Protein AF-A0A161YFN1-F1 (afdb_monomer_lite)

Structure (mmCIF, N/CA/C/O backbone):
data_AF-A0A161YFN1-F1
#
_entry.id   AF-A0A161YFN1-F1
#
loop_
_atom_site.group_PDB
_atom_site.id
_atom_site.type_symbol
_atom_site.label_atom_id
_atom_site.label_alt_id
_atom_site.label_comp_id
_atom_site.label_asym_id
_atom_site.label_entity_id
_atom_site.label_seq_id
_atom_site.pdbx_PDB_ins_code
_atom_site.Cartn_x
_atom_site.Cartn_y
_atom_site.Cartn_z
_atom_site.occupancy
_atom_site.B_iso_or_equiv
_atom_site.auth_seq_id
_atom_site.auth_comp_id
_atom_site.auth_asym_id
_atom_site.auth_atom_id
_atom_site.pdbx_PDB_model_num
ATOM 1 N N . MET A 1 1 ? 13.280 18.281 -18.233 1.00 40.88 1 MET A N 1
ATOM 2 C CA . MET A 1 1 ? 12.438 17.085 -18.456 1.00 40.88 1 MET A CA 1
ATOM 3 C C . MET A 1 1 ? 12.800 16.012 -17.436 1.00 40.88 1 MET A C 1
ATOM 5 O O . MET A 1 1 ? 13.540 15.095 -17.745 1.00 40.88 1 MET A O 1
ATOM 9 N N . ILE A 1 2 ? 12.329 16.161 -16.201 1.00 45.91 2 ILE A N 1
ATOM 10 C CA . ILE A 1 2 ? 12.417 15.144 -15.144 1.00 45.91 2 ILE A CA 1
ATOM 11 C C . ILE A 1 2 ? 10.972 15.039 -14.659 1.00 45.91 2 ILE A C 1
ATOM 13 O O . ILE A 1 2 ? 10.566 15.957 -13.962 1.00 45.91 2 ILE A O 1
ATOM 17 N N . ASN A 1 3 ? 10.163 14.099 -15.170 1.00 55.19 3 ASN A N 1
ATOM 18 C CA . ASN A 1 3 ? 8.810 13.797 -14.640 1.00 55.19 3 ASN A CA 1
ATOM 19 C C . ASN A 1 3 ? 8.044 12.668 -15.362 1.00 55.19 3 ASN A C 1
ATOM 21 O O . ASN A 1 3 ? 6.962 12.307 -14.909 1.00 55.19 3 ASN A O 1
ATOM 25 N N . ASP A 1 4 ? 8.553 12.097 -16.458 1.00 74.19 4 ASP A N 1
ATOM 26 C CA . ASP A 1 4 ? 7.754 11.154 -17.254 1.00 74.19 4 ASP A CA 1
ATOM 27 C C . ASP A 1 4 ? 7.605 9.777 -16.580 1.00 74.19 4 ASP A C 1
ATOM 29 O O . ASP A 1 4 ? 6.487 9.313 -16.371 1.00 74.19 4 ASP A O 1
ATOM 33 N N . LEU A 1 5 ? 8.706 9.153 -16.137 1.00 80.06 5 LEU A N 1
ATOM 34 C CA . LEU A 1 5 ? 8.643 7.844 -15.472 1.00 80.06 5 LEU A CA 1
ATOM 35 C C . LEU A 1 5 ? 7.830 7.894 -14.169 1.00 80.06 5 LEU A C 1
ATOM 37 O O . LEU A 1 5 ? 6.988 7.035 -13.931 1.00 80.06 5 LEU A O 1
ATOM 41 N N . TYR A 1 6 ? 8.033 8.936 -13.367 1.00 79.00 6 TYR A N 1
ATOM 42 C CA . TYR A 1 6 ? 7.324 9.135 -12.104 1.00 79.00 6 TYR A CA 1
ATOM 43 C C . TYR A 1 6 ? 5.797 9.205 -12.293 1.00 79.00 6 TYR A C 1
ATOM 45 O O . TYR A 1 6 ? 5.045 8.490 -11.630 1.00 79.00 6 TYR A O 1
ATOM 53 N N . SER A 1 7 ? 5.316 10.017 -13.242 1.00 83.50 7 SER A N 1
ATOM 54 C CA . SER A 1 7 ? 3.873 10.129 -13.508 1.00 83.50 7 SER A CA 1
ATOM 55 C C . SER A 1 7 ? 3.295 8.849 -14.131 1.00 83.50 7 SER A C 1
ATOM 57 O O . SER A 1 7 ? 2.164 8.448 -13.830 1.00 83.50 7 SER A O 1
ATOM 59 N N . LYS A 1 8 ? 4.094 8.142 -14.941 1.00 88.94 8 LYS A N 1
ATOM 60 C CA . LYS A 1 8 ? 3.736 6.827 -15.491 1.00 88.94 8 LYS A CA 1
ATOM 61 C C . LYS A 1 8 ? 3.576 5.769 -14.398 1.00 88.94 8 LYS A C 1
ATOM 63 O O . LYS A 1 8 ? 2.571 5.060 -14.407 1.00 88.94 8 LYS A O 1
ATOM 68 N N . ILE A 1 9 ? 4.494 5.701 -13.430 1.00 89.50 9 ILE A N 1
ATOM 69 C CA . ILE A 1 9 ? 4.379 4.798 -12.273 1.00 89.50 9 ILE A CA 1
ATOM 70 C C . ILE A 1 9 ? 3.119 5.132 -11.469 1.00 89.50 9 ILE A C 1
ATOM 72 O O . ILE A 1 9 ? 2.305 4.244 -11.219 1.00 89.50 9 ILE A O 1
ATOM 76 N N . GLY A 1 10 ? 2.883 6.408 -11.148 1.00 89.00 10 GLY A N 1
ATOM 77 C CA . GLY A 1 10 ? 1.659 6.818 -10.451 1.00 89.00 10 GLY A CA 1
ATOM 78 C C . GLY A 1 10 ? 0.375 6.420 -11.191 1.00 89.00 10 GLY A C 1
ATOM 79 O O . GLY A 1 10 ? -0.604 6.000 -10.570 1.00 89.00 10 GLY A O 1
ATOM 80 N N . SER A 1 11 ? 0.383 6.479 -12.525 1.00 90.94 11 SER A N 1
ATOM 81 C CA . SER A 1 11 ? -0.738 6.029 -13.358 1.00 90.94 11 SER A CA 1
ATOM 82 C C . SER A 1 11 ? -0.949 4.512 -13.292 1.00 90.94 11 SER A C 1
ATOM 84 O O . SER A 1 11 ? -2.088 4.079 -13.106 1.00 90.94 11 SER A O 1
ATOM 86 N N . ILE A 1 12 ? 0.128 3.718 -13.365 1.00 93.44 12 ILE A N 1
ATOM 87 C CA . ILE A 1 12 ? 0.090 2.251 -13.206 1.00 93.44 12 ILE A CA 1
ATOM 88 C C . ILE A 1 12 ? -0.530 1.875 -11.857 1.00 93.44 12 ILE A C 1
ATOM 90 O O . ILE A 1 12 ? -1.440 1.051 -11.793 1.00 93.44 12 ILE A O 1
ATOM 94 N N . LEU A 1 13 ? -0.083 2.520 -10.781 1.00 93.31 13 LEU A N 1
ATOM 95 C CA . LEU A 1 13 ? -0.556 2.241 -9.428 1.00 93.31 13 LEU A CA 1
ATOM 96 C C . LEU A 1 13 ? -2.047 2.582 -9.247 1.00 93.31 13 LEU A C 1
ATOM 98 O O . LEU A 1 13 ? -2.802 1.800 -8.668 1.00 93.31 13 LEU A O 1
ATOM 102 N N . LYS A 1 14 ? -2.509 3.714 -9.800 1.00 92.19 14 LYS A N 1
ATOM 103 C CA . LYS A 1 14 ? -3.939 4.078 -9.800 1.00 92.19 14 LYS A CA 1
ATOM 104 C C . LYS A 1 14 ? -4.776 3.083 -10.597 1.00 92.19 14 LYS A C 1
ATOM 106 O O . LYS A 1 14 ? -5.890 2.760 -10.189 1.00 92.19 14 LYS A O 1
ATOM 111 N N . GLU A 1 15 ? -4.273 2.634 -11.746 1.00 93.44 15 GLU A N 1
ATOM 112 C CA . GLU A 1 15 ? -4.934 1.626 -12.579 1.00 93.44 15 GLU A CA 1
ATOM 113 C C . GLU A 1 15 ? -5.062 0.296 -11.827 1.00 93.44 15 GLU A C 1
ATOM 115 O O . GLU A 1 15 ? -6.148 -0.286 -11.805 1.00 93.44 15 GLU A O 1
ATOM 120 N N . TRP A 1 16 ? -3.998 -0.142 -11.147 1.00 94.94 16 TRP A N 1
ATOM 121 C CA . TRP A 1 16 ? -4.016 -1.343 -10.314 1.00 94.94 16 TRP A CA 1
ATOM 122 C C . TRP A 1 16 ? -5.083 -1.252 -9.214 1.00 94.94 16 TRP A C 1
ATOM 124 O O . TRP A 1 16 ? -5.948 -2.127 -9.140 1.00 94.94 16 TRP A O 1
ATOM 134 N N . CYS A 1 17 ? -5.120 -0.156 -8.441 1.00 92.88 17 CYS A N 1
ATOM 135 C CA . CYS A 1 17 ? -6.131 0.023 -7.393 1.00 92.88 17 CYS A CA 1
ATOM 136 C C . CYS A 1 17 ? -7.565 0.040 -7.948 1.00 92.88 17 CYS A C 1
ATOM 138 O O . CYS A 1 17 ? -8.455 -0.601 -7.389 1.00 92.88 17 CYS A O 1
ATOM 140 N N . LYS A 1 18 ? -7.804 0.736 -9.071 1.00 92.88 18 LYS A N 1
ATOM 141 C CA . LYS A 1 18 ? -9.121 0.744 -9.734 1.00 92.88 18 LYS A CA 1
ATOM 142 C C . LYS A 1 18 ? -9.542 -0.655 -10.168 1.00 92.88 18 LYS A C 1
ATOM 144 O O . LYS A 1 18 ? -10.702 -1.023 -9.987 1.00 92.88 18 LYS A O 1
ATOM 149 N N . ASN A 1 19 ? -8.619 -1.423 -10.746 1.00 94.06 19 ASN A N 1
ATOM 150 C CA . ASN A 1 19 ? -8.892 -2.781 -11.197 1.00 94.06 19 ASN A CA 1
ATOM 151 C C . ASN A 1 19 ? -9.227 -3.703 -10.020 1.00 94.06 19 ASN A C 1
ATOM 153 O O . ASN A 1 19 ? -10.254 -4.371 -10.083 1.00 94.06 19 ASN A O 1
ATOM 157 N N . ARG A 1 20 ? -8.434 -3.696 -8.939 1.00 92.88 20 ARG A N 1
ATOM 158 C CA . ARG A 1 20 ? -8.720 -4.517 -7.748 1.00 92.88 20 ARG A CA 1
ATOM 159 C C . ARG A 1 20 ? -10.071 -4.161 -7.127 1.00 92.88 20 ARG A C 1
ATOM 161 O O . ARG A 1 20 ? -10.910 -5.040 -6.961 1.00 92.88 20 ARG A O 1
ATOM 168 N N . ALA A 1 21 ? -10.347 -2.873 -6.923 1.00 90.19 21 ALA A N 1
ATOM 169 C CA . ALA A 1 21 ? -11.613 -2.435 -6.336 1.00 90.19 21 ALA A CA 1
ATOM 170 C C . ALA A 1 21 ? -12.844 -2.772 -7.196 1.00 90.19 21 ALA A C 1
ATOM 172 O O . ALA A 1 21 ? -13.868 -3.185 -6.666 1.00 90.19 21 ALA A O 1
ATOM 173 N N . SER A 1 22 ? -12.764 -2.601 -8.522 1.00 89.50 22 SER A N 1
ATOM 174 C CA . SER A 1 22 ? -13.925 -2.799 -9.408 1.00 89.50 22 SER A CA 1
ATOM 175 C C . SER A 1 22 ? -14.134 -4.239 -9.875 1.00 89.50 22 SER A C 1
ATOM 177 O O . SER A 1 22 ? -15.275 -4.624 -10.118 1.00 89.50 22 SER A O 1
ATOM 179 N N . LYS A 1 23 ? -13.062 -5.025 -10.038 1.00 87.25 23 LYS A N 1
ATOM 180 C CA . LYS A 1 23 ? -13.136 -6.388 -10.590 1.00 87.25 23 LYS A CA 1
ATOM 181 C C . LYS A 1 23 ? -13.088 -7.466 -9.517 1.00 87.25 23 LYS A C 1
ATOM 183 O O . LYS A 1 23 ? -13.811 -8.448 -9.630 1.00 87.25 23 LYS A O 1
ATOM 188 N N . ASN A 1 24 ? -12.237 -7.292 -8.508 1.00 84.56 24 ASN A N 1
ATOM 189 C CA . ASN A 1 24 ? -12.017 -8.297 -7.470 1.00 84.56 24 ASN A CA 1
ATOM 190 C C . ASN A 1 24 ? -12.837 -7.990 -6.212 1.00 84.56 24 ASN A C 1
ATOM 192 O O . ASN A 1 24 ? -13.289 -8.912 -5.542 1.00 84.56 24 ASN A O 1
ATOM 196 N N . GLY A 1 25 ? -13.041 -6.703 -5.907 1.00 82.50 25 GLY A N 1
ATOM 197 C CA . GLY A 1 25 ? -13.795 -6.254 -4.733 1.00 82.50 25 GLY A CA 1
ATOM 198 C C . GLY A 1 25 ? -13.096 -6.547 -3.401 1.00 82.50 25 GLY A C 1
ATOM 199 O O . GLY A 1 25 ? -13.747 -6.584 -2.362 1.00 82.50 25 GLY A O 1
ATOM 200 N N . ASP A 1 26 ? -11.785 -6.787 -3.428 1.00 86.25 26 ASP A N 1
ATOM 201 C CA . ASP A 1 26 ? -10.964 -7.135 -2.261 1.00 86.25 26 ASP A CA 1
ATOM 202 C C . ASP A 1 26 ? -10.321 -5.924 -1.575 1.00 86.25 26 ASP A C 1
ATOM 204 O O . ASP A 1 26 ? -9.888 -6.017 -0.425 1.00 86.25 26 ASP A O 1
ATOM 208 N N . ILE A 1 27 ? -10.302 -4.779 -2.257 1.00 89.50 27 ILE A N 1
ATOM 209 C CA . ILE A 1 27 ? -9.910 -3.493 -1.691 1.00 89.50 27 ILE A CA 1
ATOM 210 C C . ILE A 1 27 ? -10.996 -2.449 -1.922 1.00 89.50 27 ILE A C 1
ATOM 212 O O . ILE A 1 27 ? -11.681 -2.438 -2.947 1.00 89.50 27 ILE A O 1
ATOM 216 N N . ASN A 1 28 ? -11.064 -1.493 -1.008 1.00 87.06 28 ASN A N 1
ATOM 217 C CA . ASN A 1 28 ? -11.865 -0.292 -1.136 1.00 87.06 28 ASN A CA 1
ATOM 218 C C . ASN A 1 28 ? -10.955 0.859 -1.570 1.00 87.06 28 ASN A C 1
ATOM 220 O O . ASN A 1 28 ? -10.050 1.289 -0.853 1.00 87.06 28 ASN A O 1
ATOM 224 N N . TYR A 1 29 ? -11.179 1.354 -2.786 1.00 86.38 29 TYR A N 1
ATOM 225 C CA . TYR A 1 29 ? -10.380 2.423 -3.376 1.00 86.38 29 TYR A CA 1
ATOM 226 C C . TYR A 1 29 ? -11.256 3.600 -3.792 1.00 86.38 29 TYR A C 1
ATOM 228 O O . TYR A 1 29 ? -12.231 3.443 -4.526 1.00 86.38 29 TYR A O 1
ATOM 236 N N . SER A 1 30 ? -10.851 4.807 -3.392 1.00 78.94 30 SER A N 1
ATOM 237 C CA . SER A 1 30 ? -11.402 6.052 -3.920 1.00 78.94 30 SER A CA 1
ATOM 238 C C . SER A 1 30 ? -10.261 6.955 -4.405 1.00 78.94 30 SER A C 1
ATOM 240 O O . SER A 1 30 ? -9.285 7.156 -3.680 1.00 78.94 30 SER A O 1
ATOM 242 N N . PRO A 1 31 ? -10.375 7.580 -5.592 1.00 76.56 31 PRO A N 1
ATOM 243 C CA . PRO A 1 31 ? -9.375 8.532 -6.077 1.00 76.56 31 PRO A CA 1
ATOM 244 C C . PRO A 1 31 ? -9.135 9.717 -5.131 1.00 76.56 31 PRO A C 1
ATOM 246 O O . PRO A 1 31 ? -8.062 10.314 -5.162 1.00 76.56 31 PRO A O 1
ATOM 249 N N . ASN A 1 32 ? -10.104 10.053 -4.269 1.00 71.88 32 ASN A N 1
ATOM 250 C CA . ASN A 1 32 ? -9.941 11.111 -3.266 1.00 71.88 32 ASN A CA 1
ATOM 251 C C . ASN A 1 32 ? -8.950 10.734 -2.153 1.00 71.88 32 ASN A C 1
ATOM 253 O O . ASN A 1 32 ? -8.535 11.617 -1.409 1.00 71.88 32 ASN A O 1
ATOM 257 N N . ASN A 1 33 ? -8.592 9.451 -2.050 1.00 67.19 33 ASN A N 1
ATOM 258 C CA . ASN A 1 33 ? -7.653 8.894 -1.074 1.00 67.19 33 ASN A CA 1
ATOM 259 C C . ASN A 1 33 ? -6.212 8.962 -1.595 1.00 67.19 33 ASN A C 1
ATOM 261 O O . ASN A 1 33 ? -5.291 8.463 -0.956 1.00 67.19 33 ASN A O 1
ATOM 265 N N . SER A 1 34 ? -6.020 9.512 -2.797 1.00 72.56 34 SER A N 1
ATOM 266 C CA . SER A 1 34 ? -4.718 9.668 -3.430 1.00 72.56 34 SER A CA 1
ATOM 267 C C . SER A 1 34 ? -4.287 11.138 -3.412 1.00 72.56 34 SER A C 1
ATOM 269 O O . SER A 1 34 ? -5.078 12.035 -3.716 1.00 72.56 34 SER A O 1
ATOM 271 N N . GLU A 1 35 ? -3.017 11.395 -3.106 1.00 72.31 35 GLU A N 1
ATOM 272 C CA . GLU A 1 35 ? -2.396 12.716 -3.216 1.00 72.31 35 GLU A CA 1
ATOM 273 C C . GLU A 1 35 ? -1.427 12.726 -4.406 1.00 72.31 35 GLU A C 1
ATOM 275 O O . GLU A 1 35 ? -0.282 12.271 -4.339 1.00 72.31 35 GLU A O 1
ATOM 280 N N . GLY A 1 36 ? -1.923 13.239 -5.536 1.00 73.12 36 GLY A N 1
ATOM 281 C CA . GLY A 1 36 ? -1.168 13.297 -6.787 1.00 73.12 36 GLY A CA 1
ATOM 282 C C . GLY A 1 36 ? -0.852 11.908 -7.344 1.00 73.12 36 GLY A C 1
ATOM 283 O O . GLY A 1 36 ? -1.693 11.012 -7.306 1.00 73.12 36 GLY A O 1
ATOM 284 N N . ASP A 1 37 ? 0.346 11.758 -7.903 1.00 74.06 37 A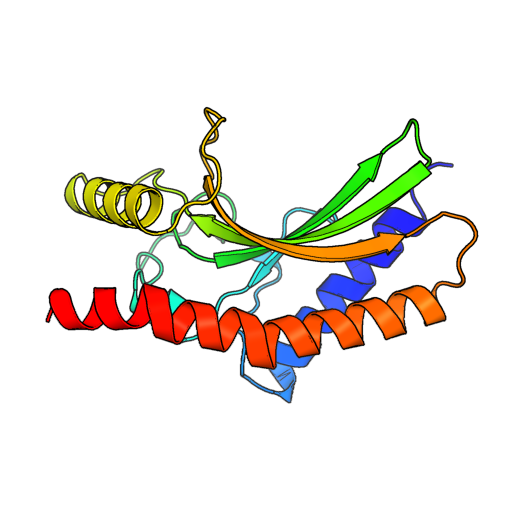SP A N 1
ATOM 285 C CA . ASP A 1 37 ? 0.905 10.487 -8.399 1.00 74.06 37 ASP A CA 1
ATOM 286 C C . ASP A 1 37 ? 1.801 9.797 -7.353 1.00 74.06 37 ASP A C 1
ATOM 288 O O . ASP A 1 37 ? 2.363 8.741 -7.617 1.00 74.06 37 ASP A O 1
ATOM 292 N N . ARG A 1 38 ? 1.934 10.404 -6.164 1.00 71.69 38 ARG A N 1
ATOM 293 C CA . ARG A 1 38 ? 2.907 10.007 -5.140 1.00 71.69 38 ARG A CA 1
ATOM 294 C C . ARG A 1 38 ? 2.364 9.009 -4.137 1.00 71.69 38 ARG A C 1
ATOM 296 O O . ARG A 1 38 ? 3.083 8.117 -3.703 1.00 71.69 38 ARG A O 1
ATOM 303 N N . PHE A 1 39 ? 1.127 9.257 -3.726 1.00 80.50 39 PHE A N 1
ATOM 304 C CA . PHE A 1 39 ? 0.485 8.609 -2.601 1.00 80.50 39 PHE A CA 1
ATOM 305 C C . PHE A 1 39 ? -0.859 8.095 -3.071 1.00 80.50 39 PHE A C 1
ATOM 307 O O . PHE A 1 39 ? -1.720 8.886 -3.460 1.00 80.50 39 PHE A O 1
ATOM 314 N N . ILE A 1 40 ? -1.026 6.779 -3.074 1.00 86.69 40 ILE A N 1
ATOM 315 C CA . ILE A 1 40 ? -2.253 6.132 -3.531 1.00 86.69 40 ILE A CA 1
ATOM 316 C C . ILE A 1 40 ? -2.766 5.278 -2.381 1.00 86.69 40 ILE A C 1
ATOM 318 O O . ILE A 1 40 ? -2.170 4.257 -2.045 1.00 86.69 40 ILE A O 1
ATOM 322 N N . GLY A 1 41 ? -3.833 5.750 -1.738 1.00 86.94 41 GLY A N 1
ATOM 323 C CA . GLY A 1 41 ? -4.435 5.098 -0.582 1.00 86.94 41 GLY A CA 1
ATOM 324 C C . GLY A 1 41 ? -5.596 4.178 -0.952 1.00 86.94 41 GLY A C 1
ATOM 325 O O . GLY A 1 41 ? -6.453 4.550 -1.757 1.00 86.94 41 GLY A O 1
ATOM 326 N N . PHE A 1 42 ? -5.661 3.017 -0.309 1.00 88.31 42 PHE A N 1
ATOM 327 C CA . PHE A 1 42 ? -6.805 2.107 -0.315 1.00 88.31 42 PHE A CA 1
ATOM 328 C C . PHE A 1 42 ? -6.992 1.471 1.072 1.0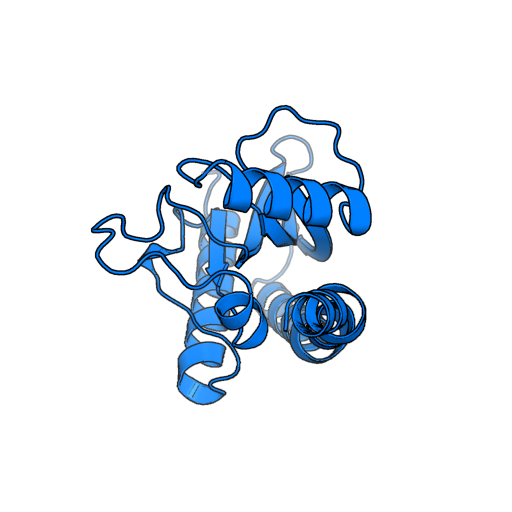0 88.31 42 PHE A C 1
ATOM 330 O O . PHE A 1 42 ? -6.092 1.500 1.912 1.00 88.31 42 PHE A O 1
ATOM 337 N N . SER A 1 43 ? -8.163 0.899 1.318 1.00 86.81 43 SER A N 1
ATOM 338 C CA . SER A 1 43 ? -8.486 0.132 2.526 1.00 86.81 43 SER A CA 1
ATOM 339 C C . SER A 1 43 ? -8.898 -1.296 2.170 1.00 86.81 43 SER A C 1
ATOM 341 O O . SER A 1 43 ? -9.122 -1.633 1.008 1.00 86.81 43 SER A O 1
ATOM 343 N N . THR A 1 44 ? -8.985 -2.143 3.186 1.00 87.69 44 THR A N 1
ATOM 344 C CA . THR A 1 44 ? -9.611 -3.468 3.125 1.00 87.69 44 THR A CA 1
ATOM 345 C C . THR A 1 44 ? -10.802 -3.487 4.080 1.00 87.69 44 THR A C 1
ATOM 347 O O . THR A 1 44 ? -10.942 -2.609 4.939 1.00 87.69 44 THR A O 1
ATOM 350 N N . GLN A 1 45 ? -11.636 -4.522 3.989 1.00 83.38 45 GLN A N 1
ATOM 351 C CA . GLN A 1 45 ? -12.743 -4.713 4.932 1.00 83.38 45 GLN A CA 1
ATOM 352 C C . GLN A 1 45 ? -12.262 -4.837 6.386 1.00 83.38 45 GLN A C 1
ATOM 354 O O . GLN A 1 45 ? -12.917 -4.339 7.299 1.00 83.38 45 GLN A O 1
ATOM 359 N N . VAL A 1 46 ? -11.106 -5.473 6.618 1.00 84.38 46 VAL A N 1
ATOM 360 C CA . VAL A 1 46 ? -10.546 -5.618 7.970 1.00 84.38 46 VAL A CA 1
ATOM 361 C C . VAL A 1 46 ? -10.156 -4.256 8.526 1.00 84.38 46 VAL A C 1
ATOM 363 O O . VAL A 1 46 ? -10.529 -3.926 9.649 1.00 84.38 46 VAL A O 1
ATOM 366 N N . ILE A 1 47 ? -9.463 -3.441 7.736 1.00 82.25 47 ILE A N 1
ATOM 367 C CA . ILE A 1 47 ? -9.076 -2.090 8.139 1.00 82.25 47 ILE A CA 1
ATOM 368 C C . ILE A 1 47 ? -10.295 -1.226 8.483 1.00 82.25 47 ILE A C 1
ATOM 370 O O . ILE A 1 47 ? -10.317 -0.588 9.537 1.00 82.25 47 ILE A O 1
ATOM 374 N N . GLU A 1 48 ? -11.329 -1.254 7.644 1.00 79.44 48 GLU A N 1
ATOM 375 C CA . GLU A 1 48 ? -12.561 -0.492 7.880 1.00 79.44 48 GLU A CA 1
ATOM 376 C C . GLU A 1 48 ? -13.336 -0.966 9.113 1.00 79.44 48 GLU A C 1
ATOM 378 O O . GLU A 1 48 ? -14.006 -0.158 9.750 1.00 79.44 48 GLU A O 1
ATOM 383 N N . SER A 1 49 ? -13.207 -2.241 9.494 1.00 77.25 49 SER A N 1
ATOM 384 C CA . SER A 1 49 ? -13.821 -2.766 10.721 1.00 77.25 49 SER A CA 1
ATOM 385 C C . SER A 1 49 ? -13.129 -2.310 12.014 1.00 77.25 49 SER A C 1
ATOM 387 O O . SER A 1 49 ? -13.758 -2.306 13.066 1.00 77.25 49 SER A O 1
ATOM 389 N N . ILE A 1 50 ? -11.849 -1.919 11.956 1.00 74.38 50 ILE A N 1
ATOM 390 C CA . ILE A 1 50 ? -11.058 -1.527 13.138 1.00 74.38 50 ILE A CA 1
ATOM 391 C C . ILE A 1 50 ? -11.327 -0.084 13.533 1.00 74.38 50 ILE A C 1
ATOM 393 O O . ILE A 1 50 ? -11.519 0.224 14.706 1.00 74.38 50 ILE A O 1
ATOM 397 N N . LEU A 1 51 ? -11.309 0.807 12.548 1.00 67.44 51 LEU A N 1
ATOM 398 C CA . LEU A 1 51 ? -11.609 2.220 12.723 1.00 67.44 51 LEU A CA 1
ATOM 399 C C . LEU A 1 51 ? -12.419 2.659 11.505 1.00 67.44 51 LEU A C 1
ATOM 401 O O . LEU A 1 51 ? -11.822 3.077 10.506 1.00 67.44 51 LEU A O 1
ATOM 405 N N . PRO A 1 52 ? -13.758 2.542 11.553 1.00 58.75 52 PRO A N 1
ATOM 406 C CA . PRO A 1 52 ? -14.586 2.984 10.449 1.00 58.75 52 PRO A CA 1
ATOM 407 C C . PRO A 1 52 ? -14.390 4.491 10.242 1.00 58.75 52 PRO A C 1
ATOM 409 O O . PRO A 1 52 ? -14.193 5.234 11.212 1.00 58.75 52 PRO A O 1
ATOM 412 N N . PRO A 1 53 ? -14.433 4.972 8.990 1.00 53.91 53 PRO A N 1
ATOM 413 C CA . PRO A 1 53 ? -14.369 6.400 8.723 1.00 53.91 53 PRO A CA 1
ATOM 414 C C . PRO A 1 53 ? -15.492 7.115 9.490 1.00 53.91 53 PRO A C 1
ATOM 416 O O . PRO A 1 53 ? -16.639 6.676 9.471 1.00 53.91 53 PRO A O 1
ATOM 419 N N . LEU A 1 54 ? -15.163 8.219 10.172 1.00 52.44 54 LEU A N 1
ATOM 420 C CA . LEU A 1 54 ? -16.135 8.990 10.954 1.00 52.44 54 LEU A CA 1
ATOM 421 C C . LEU A 1 54 ? -17.299 9.443 10.058 1.00 52.44 54 LEU A C 1
ATOM 423 O O . LEU A 1 54 ? -17.106 10.260 9.144 1.00 52.44 54 LEU A O 1
ATOM 427 N N . GLU A 1 55 ? -18.501 8.928 10.338 1.00 42.66 55 GLU A N 1
ATOM 428 C CA . GLU A 1 55 ? -19.731 9.310 9.645 1.00 42.66 55 GLU A CA 1
ATOM 429 C C . GLU A 1 55 ? -19.910 10.835 9.660 1.00 42.66 55 GLU A C 1
ATOM 431 O O . GLU A 1 55 ? -19.706 11.511 10.667 1.00 42.66 55 GLU A O 1
ATOM 436 N N . GLY A 1 56 ? -20.270 11.405 8.509 1.00 40.94 56 GLY A N 1
ATOM 437 C CA . GLY A 1 56 ? -20.538 12.841 8.384 1.00 40.94 56 GLY A CA 1
ATOM 438 C C . GLY A 1 56 ? -19.302 13.737 8.259 1.00 40.94 56 GLY A C 1
ATOM 439 O O . GLY A 1 56 ? -19.451 14.946 8.044 1.00 40.94 56 GLY A O 1
ATOM 440 N N . SER A 1 57 ? -18.081 13.192 8.303 1.00 43.41 57 SER A N 1
ATOM 441 C CA . SER A 1 57 ? -16.901 13.983 7.964 1.00 43.41 57 SER A CA 1
ATOM 442 C C . SER A 1 57 ? -16.918 14.319 6.462 1.00 43.41 57 SER A C 1
ATOM 444 O O . SER A 1 57 ? -16.585 13.526 5.589 1.00 43.41 57 SER A O 1
ATOM 446 N N . LYS A 1 58 ? -17.267 15.571 6.125 1.00 38.41 58 LYS A N 1
ATOM 447 C CA . LYS A 1 58 ? -17.070 16.166 4.778 1.00 38.41 58 LYS A CA 1
ATOM 448 C C . LYS A 1 58 ? -15.593 16.197 4.346 1.00 38.41 58 LYS A C 1
ATOM 450 O O . LYS A 1 58 ? -15.255 16.710 3.276 1.00 38.41 58 LYS A O 1
ATOM 455 N N . ILE A 1 59 ? -14.708 15.667 5.182 1.00 41.59 59 ILE A N 1
ATOM 456 C CA . ILE A 1 59 ? -13.297 15.472 4.930 1.00 41.59 59 ILE A CA 1
ATOM 457 C C . ILE A 1 59 ? -13.193 14.249 4.018 1.00 41.59 59 ILE A C 1
ATOM 459 O O . ILE A 1 59 ? -12.904 13.138 4.444 1.00 41.59 59 ILE A O 1
ATOM 463 N N . LYS A 1 60 ? -13.411 14.486 2.715 1.00 40.66 60 LYS A N 1
ATOM 464 C CA . LYS A 1 60 ? -12.810 13.676 1.642 1.00 40.66 60 LYS A CA 1
ATOM 465 C C . LYS A 1 60 ? -11.408 13.289 2.087 1.00 40.66 60 LYS A C 1
ATOM 467 O O . LYS A 1 60 ? -10.749 14.179 2.617 1.00 40.66 60 LYS A O 1
ATOM 472 N N . TRP A 1 61 ? -11.006 12.041 1.851 1.00 49.16 61 TRP A N 1
ATOM 473 C CA . TRP A 1 61 ? -9.817 11.316 2.322 1.00 49.16 61 TRP A CA 1
ATOM 474 C C . TRP A 1 61 ? -8.442 12.023 2.223 1.00 49.16 61 TRP A C 1
ATOM 476 O O . TRP A 1 61 ? -7.448 11.473 1.760 1.00 49.16 61 TRP A O 1
ATOM 486 N N . LYS A 1 62 ? -8.367 13.273 2.660 1.00 42.38 62 LYS A N 1
ATOM 487 C CA . LYS A 1 62 ? -7.262 14.189 2.458 1.00 42.38 62 LYS A CA 1
ATOM 488 C C . LYS A 1 62 ? -6.568 14.493 3.773 1.00 42.38 62 LYS A C 1
ATOM 490 O O . LYS A 1 62 ? -5.365 14.677 3.714 1.00 42.38 62 LYS A O 1
ATOM 495 N N . ARG A 1 63 ? -7.259 14.524 4.931 1.00 44.69 63 ARG A N 1
ATOM 496 C CA . ARG A 1 63 ? -6.670 14.776 6.275 1.00 44.69 63 ARG A CA 1
ATOM 497 C C . ARG A 1 63 ? -7.584 14.387 7.459 1.00 44.69 63 ARG A C 1
ATOM 499 O O . ARG A 1 63 ? -7.774 15.200 8.358 1.00 44.69 63 ARG A O 1
ATOM 506 N N . GLY A 1 64 ? -8.189 13.200 7.480 1.00 44.69 64 GLY A N 1
ATOM 507 C CA . GLY A 1 64 ? -9.090 12.832 8.583 1.00 44.69 64 GLY A CA 1
ATOM 508 C C . GLY A 1 64 ? -9.124 11.339 8.862 1.00 44.69 64 GLY A C 1
ATOM 509 O O . GLY A 1 64 ? -9.970 10.670 8.303 1.00 44.69 64 GLY A O 1
ATOM 510 N N . VAL A 1 65 ? -8.204 10.885 9.719 1.00 54.59 65 VAL A N 1
ATOM 511 C CA . VAL A 1 65 ? -8.190 9.618 10.481 1.00 54.59 65 VAL A CA 1
ATOM 512 C C . VAL A 1 65 ? -8.705 8.350 9.796 1.00 54.59 65 VAL A C 1
ATOM 514 O O . VAL A 1 65 ? -9.907 8.119 9.762 1.00 54.59 65 VAL A O 1
ATOM 517 N N . TYR A 1 66 ? -7.798 7.433 9.465 1.00 68.31 66 TYR A N 1
ATOM 518 C CA . TYR A 1 66 ? -8.088 5.998 9.328 1.00 68.31 66 TYR A CA 1
ATOM 519 C C . TYR A 1 66 ? -6.760 5.258 9.125 1.00 68.31 66 TYR A C 1
ATOM 521 O O . TYR A 1 66 ? -5.810 5.813 8.560 1.00 68.31 66 TYR A O 1
ATOM 529 N N . ILE A 1 67 ? -6.671 4.022 9.619 1.00 77.38 67 ILE A N 1
ATOM 530 C CA . ILE A 1 67 ? -5.610 3.108 9.183 1.00 77.38 67 ILE A CA 1
ATOM 531 C C . ILE A 1 67 ? -5.874 2.832 7.698 1.00 77.38 67 ILE A C 1
ATOM 533 O O . ILE A 1 67 ? -7.030 2.709 7.306 1.00 77.38 67 ILE A O 1
ATOM 537 N N . LEU A 1 68 ? -4.849 2.794 6.852 1.00 84.38 68 LEU A N 1
ATOM 538 C CA . LEU A 1 68 ? -5.007 2.469 5.430 1.00 84.38 68 LEU A CA 1
ATOM 539 C C . LEU A 1 68 ? -3.730 1.870 4.854 1.00 84.38 68 LEU A C 1
ATOM 541 O O . LEU A 1 68 ? -2.655 1.990 5.446 1.00 84.38 68 LEU A O 1
ATOM 545 N N . TYR A 1 69 ? -3.839 1.296 3.662 1.00 88.12 69 TYR A N 1
ATOM 546 C CA . TYR A 1 69 ? -2.690 0.925 2.849 1.00 88.12 69 TYR A CA 1
ATOM 547 C C . TYR A 1 69 ? -2.361 2.033 1.858 1.00 88.12 69 TYR A C 1
ATOM 549 O O . TYR A 1 69 ? -3.198 2.448 1.058 1.00 88.12 69 TYR A O 1
ATOM 557 N N . GLN A 1 70 ? -1.135 2.537 1.937 1.00 88.56 70 GLN A N 1
ATOM 558 C CA . GLN A 1 70 ? -0.624 3.611 1.099 1.00 88.56 70 GLN A CA 1
ATOM 559 C C . GLN A 1 70 ? 0.478 3.063 0.208 1.00 88.56 70 GLN A C 1
ATOM 561 O O . GLN A 1 70 ? 1.467 2.532 0.715 1.00 88.56 70 GLN A O 1
ATOM 566 N N . ILE A 1 71 ? 0.329 3.221 -1.103 1.00 89.69 71 ILE A N 1
ATOM 567 C CA . ILE A 1 71 ? 1.417 2.992 -2.047 1.00 89.69 71 ILE A CA 1
ATOM 568 C C . ILE A 1 71 ? 2.157 4.316 -2.256 1.00 89.69 71 ILE A C 1
ATOM 570 O O . ILE A 1 71 ? 1.556 5.308 -2.678 1.00 89.69 71 ILE A O 1
ATOM 574 N N . ASP A 1 72 ? 3.450 4.309 -1.938 1.00 86.38 72 ASP A N 1
ATOM 575 C CA . ASP A 1 72 ? 4.381 5.425 -2.057 1.00 86.38 72 ASP A CA 1
ATOM 576 C C . ASP A 1 72 ? 5.298 5.202 -3.260 1.00 86.38 72 ASP A C 1
ATOM 578 O O . ASP A 1 72 ? 6.014 4.202 -3.288 1.00 86.38 72 ASP A O 1
ATOM 582 N N . SER A 1 73 ? 5.356 6.159 -4.188 1.00 82.12 73 SER A N 1
ATOM 583 C CA . SER A 1 73 ? 6.442 6.255 -5.176 1.00 82.12 73 SER A CA 1
ATOM 584 C C . SER A 1 73 ? 7.377 7.394 -4.776 1.00 82.12 73 SER A C 1
ATOM 586 O O . SER A 1 73 ? 6.949 8.545 -4.631 1.00 82.12 73 SER A O 1
ATOM 588 N N . LYS A 1 74 ? 8.656 7.097 -4.539 1.00 84.00 74 LYS A N 1
ATOM 589 C CA . LYS A 1 74 ? 9.659 8.095 -4.153 1.00 84.00 74 LYS A CA 1
ATOM 590 C C . LYS A 1 74 ? 10.817 8.087 -5.139 1.00 84.00 74 LYS A C 1
ATOM 592 O O . LYS A 1 74 ? 11.686 7.219 -5.077 1.00 84.00 74 LYS A O 1
ATOM 597 N N . PHE A 1 75 ? 10.874 9.137 -5.950 1.00 82.88 75 PHE A N 1
ATOM 598 C CA . PHE A 1 75 ? 12.007 9.419 -6.817 1.00 82.88 75 PHE A CA 1
ATOM 599 C C . PHE A 1 75 ? 13.181 10.019 -6.033 1.00 82.88 75 PHE A C 1
ATOM 601 O O . PHE A 1 75 ? 13.040 11.028 -5.336 1.00 82.88 75 PHE A O 1
ATOM 608 N N . ASP A 1 76 ? 14.353 9.408 -6.161 1.00 85.00 76 ASP A N 1
ATOM 609 C CA . ASP A 1 76 ? 15.621 9.952 -5.690 1.00 85.00 76 ASP A CA 1
ATOM 610 C C . ASP A 1 76 ? 16.356 10.628 -6.854 1.00 85.00 76 ASP A C 1
ATOM 612 O O . ASP A 1 76 ? 16.825 9.984 -7.791 1.00 85.00 76 ASP A O 1
ATOM 616 N N . HIS A 1 77 ? 16.498 11.952 -6.773 1.00 81.00 77 HIS A N 1
ATOM 617 C CA . HIS A 1 77 ? 17.161 12.755 -7.801 1.00 81.00 77 HIS A CA 1
ATOM 618 C C . HIS A 1 77 ? 18.661 12.469 -7.952 1.00 81.00 77 HIS A C 1
ATOM 620 O O . HIS A 1 77 ? 19.209 12.742 -9.019 1.00 81.00 77 HIS A O 1
ATOM 626 N N . LYS A 1 78 ? 19.332 11.952 -6.913 1.00 84.75 78 LYS A N 1
ATOM 627 C CA . LYS A 1 78 ? 20.769 11.644 -6.958 1.00 84.75 78 LYS A CA 1
ATOM 628 C C . LYS A 1 78 ? 21.026 10.317 -7.654 1.00 84.75 78 LYS A C 1
ATOM 630 O O . LYS A 1 78 ? 21.932 10.227 -8.474 1.00 84.75 78 LYS A O 1
ATOM 635 N N . THR A 1 79 ? 20.239 9.300 -7.315 1.00 83.88 79 THR A N 1
ATOM 636 C CA . THR A 1 79 ? 20.403 7.947 -7.864 1.00 83.88 79 THR A CA 1
ATOM 637 C C . THR A 1 79 ? 19.567 7.709 -9.119 1.00 83.88 79 THR A C 1
ATOM 639 O O . THR A 1 79 ? 19.821 6.742 -9.827 1.00 83.88 79 THR A O 1
ATOM 642 N N . ARG A 1 80 ? 18.619 8.608 -9.431 1.00 82.19 80 ARG A N 1
ATOM 643 C CA . ARG A 1 80 ? 17.673 8.502 -10.559 1.00 82.19 80 ARG A CA 1
ATOM 644 C C . ARG A 1 80 ? 16.838 7.216 -10.472 1.00 82.19 80 ARG A C 1
ATOM 646 O O . ARG A 1 80 ? 16.498 6.612 -11.485 1.00 82.19 80 ARG A O 1
ATOM 653 N N . VAL A 1 81 ? 16.527 6.806 -9.241 1.00 84.62 81 VAL A N 1
ATOM 654 C CA . VAL A 1 81 ? 15.746 5.609 -8.917 1.00 84.62 81 VAL A CA 1
ATOM 655 C C . VAL A 1 81 ? 14.413 6.030 -8.319 1.00 84.62 81 VAL A C 1
ATOM 657 O O . VAL A 1 81 ? 14.374 6.834 -7.388 1.00 84.62 81 VAL A O 1
ATOM 660 N N . ASP A 1 82 ? 13.326 5.448 -8.812 1.00 85.94 82 ASP A N 1
ATOM 661 C CA . ASP A 1 82 ? 12.016 5.524 -8.177 1.00 85.94 82 ASP A CA 1
ATOM 662 C C . ASP A 1 82 ? 11.776 4.280 -7.324 1.00 85.94 82 ASP A C 1
ATOM 664 O O . ASP A 1 82 ? 11.835 3.155 -7.816 1.00 85.94 82 ASP A O 1
ATOM 668 N N . THR A 1 83 ? 11.545 4.458 -6.028 1.00 90.25 83 THR A N 1
ATOM 669 C CA . THR A 1 83 ? 11.226 3.341 -5.133 1.00 90.25 83 THR A CA 1
ATOM 670 C C . THR A 1 83 ? 9.735 3.313 -4.856 1.00 90.25 83 THR A C 1
ATOM 672 O O . THR A 1 83 ? 9.192 4.272 -4.309 1.00 90.25 83 THR A O 1
ATOM 675 N N . VAL A 1 84 ? 9.111 2.184 -5.179 1.00 91.94 84 VAL A N 1
ATOM 676 C CA . VAL A 1 84 ? 7.708 1.895 -4.903 1.00 91.94 84 VAL A CA 1
ATOM 677 C C . VAL A 1 84 ? 7.618 1.021 -3.660 1.00 91.94 84 VAL A C 1
ATOM 679 O O . VAL A 1 84 ? 8.199 -0.066 -3.610 1.00 91.94 84 VAL A O 1
ATOM 682 N N . ASN A 1 85 ? 6.864 1.485 -2.669 1.00 92.62 85 ASN A N 1
ATOM 683 C CA . ASN A 1 85 ? 6.576 0.752 -1.440 1.00 92.62 85 ASN A CA 1
ATOM 684 C C . ASN A 1 85 ? 5.080 0.760 -1.168 1.00 92.62 85 ASN A C 1
ATOM 686 O O . ASN A 1 85 ? 4.400 1.724 -1.502 1.00 92.62 85 ASN A O 1
ATOM 690 N N . ILE A 1 86 ? 4.589 -0.257 -0.474 1.00 92.69 86 ILE A N 1
ATOM 691 C CA . ILE A 1 86 ? 3.269 -0.237 0.152 1.00 92.69 86 ILE A CA 1
ATOM 692 C C . ILE A 1 86 ? 3.448 -0.218 1.663 1.00 92.69 86 ILE A C 1
ATOM 694 O O . ILE A 1 86 ? 4.304 -0.907 2.206 1.00 92.69 86 ILE A O 1
ATOM 698 N N . SER A 1 87 ? 2.697 0.630 2.353 1.00 89.56 87 SER A N 1
ATOM 699 C CA . SER A 1 87 ? 2.778 0.787 3.803 1.00 89.56 87 SER A CA 1
ATOM 700 C C . SER A 1 87 ? 1.388 0.726 4.415 1.00 89.56 87 SER A C 1
ATOM 702 O O . SER A 1 87 ? 0.481 1.398 3.933 1.00 89.56 87 SER A O 1
ATOM 704 N N . CYS A 1 88 ? 1.227 -0.018 5.506 1.00 88.69 88 CYS A N 1
ATOM 705 C CA . CYS A 1 88 ? 0.094 0.180 6.401 1.00 88.69 88 CYS A CA 1
ATOM 706 C C . CYS A 1 88 ? 0.390 1.425 7.238 1.00 88.69 88 CYS A C 1
ATOM 708 O O . CYS A 1 88 ? 1.380 1.451 7.973 1.00 88.69 88 CYS A O 1
ATOM 710 N N . VAL A 1 89 ? -0.431 2.461 7.119 1.00 84.19 89 VAL A N 1
ATOM 711 C CA . VAL A 1 89 ? -0.223 3.745 7.794 1.00 84.19 89 VAL A CA 1
ATOM 712 C C . VAL A 1 89 ? -1.370 4.059 8.738 1.00 84.19 89 VAL A C 1
ATOM 714 O O . VAL A 1 89 ? -2.502 3.652 8.503 1.00 84.19 89 VAL A O 1
ATOM 717 N N . ILE A 1 90 ? -1.069 4.790 9.807 1.00 81.81 90 ILE A N 1
ATOM 718 C CA . ILE A 1 90 ? -2.021 5.225 10.827 1.00 81.81 90 ILE A CA 1
ATOM 719 C C . ILE A 1 90 ? -1.838 6.716 11.109 1.00 81.81 90 ILE A C 1
ATOM 721 O O . ILE A 1 90 ? -0.717 7.225 11.157 1.00 81.81 90 ILE A O 1
ATOM 725 N N . ASN A 1 91 ? -2.947 7.426 11.300 1.00 76.25 91 ASN A N 1
ATOM 726 C CA . ASN A 1 91 ? -2.972 8.851 11.614 1.00 76.25 91 ASN A CA 1
ATOM 727 C C . ASN A 1 91 ? -3.991 9.098 12.733 1.00 76.25 91 ASN A C 1
ATOM 729 O O . ASN A 1 91 ? -5.120 8.620 12.649 1.00 76.25 91 ASN A O 1
ATOM 733 N N . ASN A 1 92 ? -3.595 9.839 13.769 1.00 72.44 92 ASN A N 1
ATOM 734 C CA . ASN A 1 92 ? -4.410 10.091 14.961 1.00 72.44 92 ASN A CA 1
ATOM 735 C C . ASN A 1 92 ? -4.996 11.521 15.032 1.00 72.44 92 ASN A C 1
ATOM 737 O O . ASN A 1 92 ? -5.566 11.919 16.054 1.00 72.44 92 ASN A O 1
ATOM 741 N N . VAL A 1 93 ? -4.851 12.323 13.971 1.00 72.25 93 VAL A N 1
ATOM 742 C CA . VAL A 1 93 ? -5.292 13.727 13.942 1.00 72.25 93 VAL A CA 1
ATOM 743 C C . VAL A 1 93 ? -6.808 13.834 13.952 1.00 72.25 93 VAL A C 1
ATOM 745 O O . VAL A 1 93 ? -7.455 13.490 12.977 1.00 72.25 93 VAL A O 1
ATOM 748 N N . GLY A 1 94 ? -7.369 14.418 15.010 1.00 68.12 94 GLY A N 1
ATOM 749 C CA . GLY A 1 94 ? -8.817 14.618 15.136 1.00 68.12 94 GLY A CA 1
ATOM 750 C C . GLY A 1 94 ? -9.553 13.465 15.821 1.00 68.12 94 GLY A C 1
ATOM 751 O O . GLY A 1 94 ? -10.773 13.519 15.923 1.00 68.12 94 GLY A O 1
ATOM 752 N N . LEU A 1 95 ? -8.833 12.459 16.330 1.00 71.50 95 LEU A N 1
ATOM 753 C CA . LEU A 1 95 ? -9.413 11.423 17.184 1.00 71.50 95 LEU A CA 1
ATOM 754 C C . LEU A 1 95 ? -9.774 11.945 18.578 1.00 71.50 95 LEU A C 1
ATOM 756 O O . LEU A 1 95 ? -9.105 12.834 19.121 1.00 71.50 95 LEU A O 1
ATOM 760 N N . SER A 1 96 ? -10.798 11.330 19.177 1.00 75.00 96 SER A N 1
ATOM 761 C CA . SER A 1 96 ? -11.058 11.426 20.616 1.00 75.00 96 SER A CA 1
ATOM 762 C C . SER A 1 96 ? -9.840 10.933 21.414 1.00 75.00 96 SER A C 1
ATOM 764 O O . SER A 1 96 ? -9.010 10.199 20.870 1.00 75.00 96 SER A O 1
ATOM 766 N N . PRO A 1 97 ? -9.718 11.282 22.708 1.00 80.31 97 PRO A N 1
ATOM 767 C CA . PRO A 1 97 ? -8.660 10.741 23.563 1.00 80.31 97 PRO A CA 1
ATOM 768 C C . PRO A 1 97 ? -8.571 9.208 23.511 1.00 80.31 97 PRO A C 1
ATOM 770 O O . PRO A 1 97 ? -7.501 8.678 23.236 1.00 80.31 97 PRO A O 1
ATOM 773 N N . SER A 1 98 ? -9.707 8.509 23.614 1.00 75.75 98 SER A N 1
ATOM 774 C CA . SER A 1 98 ? -9.769 7.044 23.511 1.00 75.75 98 SER A CA 1
ATOM 775 C C . SER A 1 98 ? -9.302 6.504 22.154 1.00 75.75 98 SER A C 1
ATOM 777 O O . SER A 1 98 ? -8.589 5.506 22.089 1.00 75.75 98 SER A O 1
ATOM 779 N N . GLY A 1 99 ? -9.648 7.176 21.051 1.00 76.19 99 GLY A N 1
ATOM 780 C CA . GLY A 1 99 ? -9.165 6.800 19.721 1.00 76.19 99 GLY A CA 1
ATOM 781 C C . GLY A 1 99 ? -7.656 7.003 19.575 1.00 76.19 99 GLY A C 1
ATOM 782 O O . GLY A 1 99 ? -6.977 6.176 18.969 1.00 76.19 99 GLY A O 1
ATOM 783 N N . LYS A 1 100 ? -7.107 8.080 20.155 1.00 77.69 100 LYS A N 1
ATOM 784 C CA . LYS A 1 100 ? -5.658 8.327 20.161 1.00 77.69 100 LYS A CA 1
ATOM 785 C C . LYS A 1 100 ? -4.914 7.264 20.958 1.00 77.69 100 LYS A C 1
ATOM 787 O O . LYS A 1 100 ? -3.932 6.741 20.443 1.00 77.69 100 LYS A O 1
ATOM 792 N N . GLU A 1 101 ? -5.410 6.916 22.144 1.00 79.88 101 GLU A N 1
ATOM 793 C CA . GLU A 1 101 ? -4.863 5.834 22.972 1.00 79.88 101 GLU A CA 1
ATOM 794 C C . GLU A 1 101 ? -4.861 4.503 22.212 1.00 79.88 101 GLU A C 1
ATOM 796 O O . GLU A 1 101 ? -3.851 3.802 22.184 1.00 79.88 101 GLU A O 1
ATOM 801 N N . PHE A 1 102 ? -5.951 4.185 21.508 1.00 78.88 102 PHE A N 1
ATOM 802 C CA . PHE A 1 102 ? -6.015 2.990 20.671 1.00 78.88 102 PHE A CA 1
ATOM 803 C C . PHE A 1 102 ? -4.995 3.017 19.520 1.00 78.88 102 PHE A C 1
ATOM 805 O O . PHE A 1 102 ? -4.294 2.031 19.283 1.00 78.88 102 PHE A O 1
ATOM 812 N N . CYS A 1 103 ? -4.846 4.147 18.822 1.00 78.50 103 CYS A N 1
ATOM 813 C CA . CYS A 1 103 ? -3.809 4.287 17.800 1.00 78.50 103 CYS A CA 1
ATOM 814 C C . CYS A 1 103 ? -2.402 4.132 18.389 1.00 78.50 103 CYS A C 1
ATOM 816 O O . CYS A 1 103 ? -1.569 3.452 17.796 1.00 78.50 103 CYS A O 1
ATOM 818 N N . GLU A 1 104 ? -2.123 4.742 19.540 1.00 80.25 104 GLU A N 1
ATOM 819 C CA . GLU A 1 104 ? -0.838 4.621 20.236 1.00 80.25 104 GLU A CA 1
ATOM 820 C C . GLU A 1 104 ? -0.550 3.179 20.657 1.00 80.25 104 GLU A C 1
ATOM 822 O O . GLU A 1 104 ? 0.576 2.704 20.485 1.00 80.25 104 GLU A O 1
ATOM 827 N N . PHE A 1 105 ? -1.569 2.452 21.115 1.00 80.31 105 PHE A N 1
ATOM 828 C CA . PHE A 1 105 ? -1.478 1.025 21.394 1.00 80.31 105 PHE A CA 1
ATOM 829 C C . PHE A 1 105 ? -1.105 0.220 20.138 1.00 80.31 105 PHE A C 1
ATOM 831 O O . PHE A 1 105 ? -0.159 -0.570 20.180 1.00 80.31 105 PHE A O 1
ATOM 838 N N . LEU A 1 106 ? -1.780 0.453 19.005 1.00 80.31 106 LEU A N 1
ATOM 839 C CA . LEU A 1 106 ? -1.459 -0.202 17.728 1.00 80.31 106 LEU A CA 1
ATOM 840 C C . LEU A 1 106 ? -0.028 0.094 17.273 1.00 80.31 106 LEU A C 1
ATOM 842 O O . LEU A 1 106 ? 0.717 -0.813 16.904 1.00 80.31 106 LEU A O 1
ATOM 846 N N . ILE A 1 107 ? 0.357 1.368 17.335 1.00 80.44 107 ILE A N 1
ATOM 847 C CA . ILE A 1 107 ? 1.692 1.851 16.985 1.00 80.44 107 ILE A CA 1
ATOM 848 C C . ILE A 1 107 ? 2.756 1.159 17.845 1.00 80.44 107 ILE A C 1
ATOM 850 O O . ILE A 1 107 ? 3.761 0.706 17.313 1.00 80.44 107 ILE A O 1
ATOM 854 N N . THR A 1 108 ? 2.534 1.045 19.155 1.00 78.44 108 THR A N 1
ATOM 855 C CA . THR A 1 108 ? 3.495 0.427 20.085 1.00 78.44 108 THR A CA 1
ATOM 856 C C . THR A 1 108 ? 3.581 -1.089 19.902 1.00 78.44 108 THR A C 1
ATOM 858 O O . THR A 1 108 ? 4.646 -1.674 20.071 1.00 78.44 108 THR A O 1
ATOM 861 N N . THR A 1 109 ? 2.465 -1.729 19.553 1.00 77.00 109 THR A N 1
ATOM 862 C CA . THR A 1 109 ? 2.373 -3.191 19.438 1.00 77.00 109 THR A CA 1
ATOM 863 C C . THR A 1 109 ? 2.922 -3.709 18.110 1.00 77.00 109 THR A C 1
ATOM 865 O O . THR A 1 109 ? 3.474 -4.805 18.063 1.00 77.00 109 THR A O 1
ATOM 868 N N . VAL A 1 110 ? 2.744 -2.947 17.027 1.00 76.00 110 VAL A N 1
ATOM 869 C CA . VAL A 1 110 ? 2.961 -3.433 15.653 1.00 76.00 110 VAL A CA 1
ATOM 870 C C . VAL A 1 110 ? 3.918 -2.544 14.849 1.00 76.00 110 VAL A C 1
ATOM 872 O O . VAL A 1 110 ? 4.433 -2.981 13.827 1.00 76.00 110 VAL A O 1
ATOM 875 N N . GLY A 1 111 ? 4.161 -1.303 15.277 1.00 67.06 111 GLY A N 1
ATOM 876 C CA . GLY A 1 111 ? 4.913 -0.320 14.502 1.00 67.06 111 GLY A CA 1
ATOM 877 C C . GLY A 1 111 ? 6.393 -0.652 14.339 1.00 67.06 111 GLY A C 1
ATOM 878 O O . GLY A 1 111 ? 7.139 -0.726 15.313 1.00 67.06 111 GLY A O 1
ATOM 879 N N . GLU A 1 112 ? 6.834 -0.768 13.089 1.00 65.19 112 GLU A N 1
ATOM 880 C CA . GLU A 1 112 ? 8.253 -0.839 12.744 1.00 65.19 112 GLU A CA 1
ATOM 881 C C . GLU A 1 112 ? 8.894 0.560 12.777 1.00 65.19 112 GLU A C 1
ATOM 883 O O . GLU A 1 112 ? 8.518 1.449 12.015 1.00 65.19 112 GLU A O 1
ATOM 888 N N . ASP A 1 113 ? 9.883 0.741 13.659 1.00 54.25 113 ASP A N 1
ATOM 889 C CA . ASP A 1 113 ? 10.848 1.853 13.662 1.00 54.25 113 ASP A CA 1
ATOM 890 C C . ASP A 1 113 ? 10.235 3.274 13.634 1.00 54.25 113 ASP A C 1
ATOM 892 O O . ASP A 1 113 ? 10.332 4.045 12.674 1.00 54.25 113 ASP A O 1
ATOM 896 N N . ILE A 1 114 ? 9.627 3.680 14.752 1.00 53.62 114 ILE A N 1
ATOM 897 C CA . ILE A 1 114 ? 9.065 5.028 14.912 1.00 53.62 114 ILE A CA 1
ATOM 898 C C . ILE A 1 114 ? 10.193 6.006 15.262 1.00 53.62 114 ILE A C 1
ATOM 900 O O . ILE A 1 114 ? 10.426 6.321 16.428 1.00 53.62 114 ILE A O 1
ATOM 904 N N . LYS A 1 115 ? 10.906 6.503 14.249 1.00 46.28 115 LYS A N 1
ATOM 905 C CA . LYS A 1 115 ? 11.918 7.561 14.432 1.0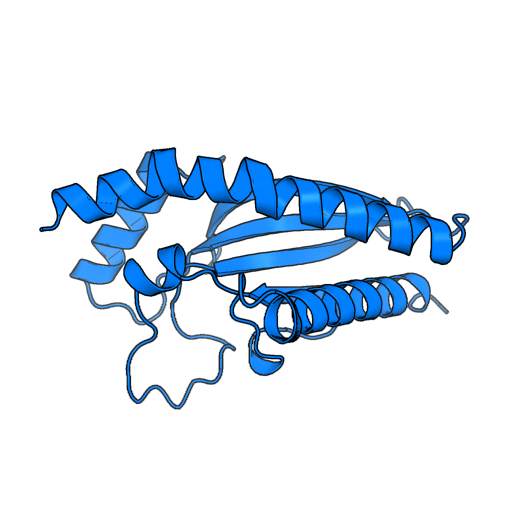0 46.28 115 LYS A CA 1
ATOM 906 C C . LYS A 1 115 ? 11.458 8.967 14.057 1.00 46.28 115 LYS A C 1
ATOM 908 O O . LYS A 1 115 ? 12.265 9.888 14.119 1.00 46.28 115 LYS A O 1
ATOM 913 N N . GLU A 1 116 ? 10.191 9.181 13.705 1.00 48.97 116 GLU A N 1
ATOM 914 C CA . GLU A 1 116 ? 9.788 10.468 13.131 1.00 48.97 116 GLU A CA 1
ATOM 915 C C . GLU A 1 116 ? 8.519 11.090 13.740 1.00 48.97 116 GLU A C 1
ATOM 917 O O . GLU A 1 116 ? 7.501 10.431 13.955 1.00 48.97 116 GLU A O 1
ATOM 922 N N . ASN A 1 117 ? 8.587 12.412 13.953 1.00 49.19 117 ASN A N 1
ATOM 923 C CA . ASN A 1 117 ? 7.516 13.326 14.385 1.00 49.19 117 ASN A CA 1
ATOM 924 C C . ASN A 1 117 ? 6.449 13.551 13.294 1.00 49.19 117 ASN A C 1
ATOM 926 O O . ASN A 1 117 ? 6.025 14.681 13.043 1.00 49.19 117 ASN A O 1
ATOM 930 N N . TRP A 1 118 ? 6.042 12.500 12.586 1.00 52.34 118 TRP A N 1
ATOM 931 C CA . TRP A 1 118 ? 5.051 12.626 11.524 1.00 52.34 118 TRP A CA 1
ATOM 932 C C . TRP A 1 118 ? 3.646 12.412 12.071 1.00 52.34 118 TRP A C 1
ATOM 934 O O . TRP A 1 118 ? 3.378 11.522 12.874 1.00 52.34 118 TRP A O 1
ATOM 944 N N . ILE A 1 119 ? 2.730 13.228 11.554 1.00 62.97 119 ILE A N 1
ATOM 945 C CA . ILE A 1 119 ? 1.279 13.093 11.724 1.00 62.97 119 ILE A CA 1
ATOM 946 C C . ILE A 1 119 ? 0.789 11.699 11.276 1.00 62.97 119 ILE A C 1
ATOM 948 O O . ILE A 1 119 ? -0.225 11.203 11.754 1.00 62.97 119 ILE A O 1
ATOM 952 N N . THR A 1 120 ? 1.510 11.058 10.354 1.00 72.69 120 THR A N 1
ATOM 953 C CA . THR A 1 120 ? 1.236 9.705 9.860 1.00 72.69 120 THR A CA 1
ATOM 954 C C . THR A 1 120 ? 2.384 8.785 10.247 1.00 72.69 120 THR A C 1
ATOM 956 O O . THR A 1 120 ? 3.532 9.056 9.900 1.00 72.69 120 THR A O 1
ATOM 959 N N . LYS A 1 121 ? 2.075 7.698 10.953 1.00 78.81 121 LYS A N 1
ATOM 960 C CA . LYS A 1 121 ? 3.044 6.666 11.330 1.00 78.81 121 LYS A CA 1
ATOM 961 C C . LYS A 1 121 ? 2.854 5.428 10.463 1.00 78.81 121 LYS A C 1
ATOM 963 O O . LYS A 1 121 ? 1.735 5.118 10.059 1.00 78.81 121 LYS A O 1
ATOM 968 N N . LYS A 1 122 ? 3.946 4.723 10.178 1.00 82.69 122 LYS A N 1
ATOM 969 C CA . LYS A 1 122 ? 3.923 3.454 9.445 1.00 82.69 122 LYS A CA 1
ATOM 970 C C . LYS A 1 122 ? 3.877 2.309 10.452 1.00 82.69 122 LYS A C 1
ATOM 972 O O . LYS A 1 122 ? 4.677 2.281 11.378 1.00 82.69 122 LYS A O 1
ATOM 977 N N . LEU A 1 123 ? 2.922 1.401 10.286 1.00 84.38 123 LEU A N 1
ATOM 978 C CA . LEU A 1 123 ? 2.843 0.171 11.071 1.00 84.38 123 LEU A CA 1
ATOM 979 C C . LEU A 1 123 ? 3.732 -0.907 10.451 1.00 84.38 123 LEU A C 1
ATOM 981 O O . LEU A 1 123 ? 4.502 -1.553 11.144 1.00 84.38 123 LEU A O 1
ATOM 985 N N . LYS A 1 124 ? 3.656 -1.051 9.127 1.00 88.00 124 LYS A N 1
ATOM 986 C CA . LYS A 1 124 ? 4.405 -2.044 8.358 1.00 88.00 124 LYS A CA 1
ATOM 987 C C . LYS A 1 124 ? 4.675 -1.507 6.962 1.00 88.00 124 LYS A C 1
ATOM 989 O O . LYS A 1 124 ? 3.805 -0.840 6.400 1.00 88.00 124 LYS A O 1
ATOM 994 N N . THR A 1 125 ? 5.853 -1.789 6.410 1.00 90.38 125 THR A N 1
ATOM 995 C CA . THR A 1 125 ? 6.208 -1.426 5.029 1.00 90.38 125 THR A CA 1
ATOM 996 C C . THR A 1 125 ? 6.666 -2.655 4.255 1.00 90.38 125 THR A C 1
ATOM 998 O O . THR A 1 125 ? 7.471 -3.440 4.750 1.00 90.38 125 THR A O 1
ATOM 1001 N N . TRP A 1 126 ? 6.199 -2.786 3.017 1.00 93.88 126 TRP A N 1
ATOM 1002 C CA . TRP A 1 126 ? 6.654 -3.787 2.062 1.00 93.88 126 TRP A CA 1
ATOM 1003 C C . TRP A 1 126 ? 7.259 -3.100 0.842 1.00 93.88 126 TRP A C 1
ATOM 1005 O O . TRP A 1 126 ? 6.701 -2.143 0.296 1.00 93.88 126 TRP A O 1
ATOM 1015 N N . ASN A 1 127 ? 8.413 -3.605 0.416 1.00 94.06 127 ASN A N 1
ATOM 1016 C CA . ASN A 1 127 ? 9.077 -3.132 -0.790 1.00 94.06 127 ASN A CA 1
ATOM 1017 C C . ASN A 1 127 ? 8.388 -3.745 -2.007 1.00 94.06 127 ASN A C 1
ATOM 1019 O O . ASN A 1 127 ? 8.263 -4.965 -2.086 1.00 94.06 127 ASN A O 1
ATOM 1023 N N . VAL A 1 128 ? 7.982 -2.911 -2.962 1.00 94.81 128 VAL A N 1
ATOM 1024 C CA . VAL A 1 128 ? 7.371 -3.386 -4.209 1.00 94.81 128 VAL A CA 1
ATOM 1025 C C . VAL A 1 128 ? 8.431 -3.465 -5.296 1.00 94.81 128 VAL A C 1
ATOM 1027 O O . VAL A 1 128 ? 8.638 -4.518 -5.896 1.00 94.81 128 VAL A O 1
ATOM 1030 N N . ARG A 1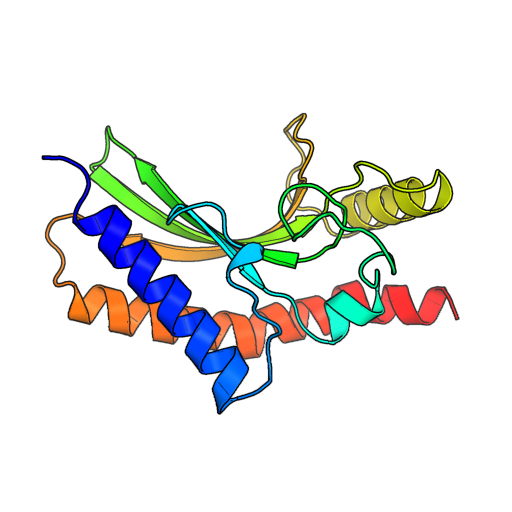 129 ? 9.115 -2.347 -5.565 1.00 92.94 129 ARG A N 1
ATOM 1031 C CA . ARG A 1 129 ? 10.095 -2.271 -6.654 1.00 92.94 129 ARG A CA 1
ATOM 1032 C C . ARG A 1 129 ? 11.019 -1.065 -6.513 1.00 92.94 129 ARG A C 1
ATOM 1034 O O . ARG A 1 129 ? 10.629 -0.033 -5.975 1.00 92.94 129 ARG A O 1
ATOM 1041 N N . LYS A 1 130 ? 12.223 -1.172 -7.074 1.00 91.81 130 LYS A N 1
ATOM 1042 C CA . LYS A 1 130 ? 13.058 -0.027 -7.461 1.00 91.81 130 LYS A CA 1
ATOM 1043 C C . LYS A 1 130 ? 13.086 0.055 -8.983 1.00 91.81 130 LYS A C 1
ATOM 1045 O O . LYS A 1 130 ? 13.437 -0.930 -9.619 1.00 91.81 130 LYS A O 1
ATOM 1050 N N . CYS A 1 131 ? 12.696 1.194 -9.535 1.00 86.94 131 CYS A N 1
ATOM 1051 C CA . CYS A 1 131 ? 12.593 1.442 -10.967 1.00 86.94 131 CYS A CA 1
ATOM 1052 C C . CYS A 1 131 ? 13.684 2.424 -11.387 1.00 86.94 131 CYS A C 1
ATOM 1054 O O . CYS A 1 131 ? 13.870 3.465 -10.752 1.00 86.94 131 CYS A O 1
ATOM 1056 N N . THR A 1 132 ? 14.384 2.115 -12.465 1.00 85.88 132 THR A N 1
ATOM 1057 C CA . THR A 1 132 ? 15.402 2.973 -13.074 1.00 85.88 132 THR A CA 1
ATOM 1058 C C . THR A 1 132 ? 14.891 3.561 -14.389 1.00 85.88 132 THR A C 1
ATOM 1060 O O . THR A 1 132 ? 14.017 2.996 -15.042 1.00 85.88 132 THR A O 1
ATOM 1063 N N . GLU A 1 133 ? 15.437 4.707 -14.807 1.00 79.56 133 GLU A N 1
ATOM 1064 C CA . GLU A 1 133 ? 15.000 5.406 -16.031 1.00 79.56 133 GLU A CA 1
ATOM 1065 C C . GLU A 1 133 ? 15.243 4.626 -17.338 1.00 79.56 133 GLU A C 1
ATOM 1067 O O . GLU A 1 133 ? 14.654 4.971 -18.358 1.00 79.56 133 GLU A O 1
ATOM 1072 N N . ASN A 1 134 ? 16.086 3.587 -17.314 1.00 84.06 134 ASN A N 1
ATOM 1073 C CA . ASN A 1 134 ? 16.452 2.797 -18.495 1.00 84.06 134 ASN A CA 1
ATOM 1074 C C . ASN A 1 134 ? 15.586 1.540 -18.686 1.00 84.06 134 ASN A C 1
ATOM 1076 O O . ASN A 1 134 ? 15.772 0.815 -19.661 1.00 84.06 134 ASN A O 1
ATOM 1080 N N . GLU A 1 135 ? 14.687 1.242 -17.750 1.00 86.50 135 GLU A N 1
ATOM 1081 C CA . GLU A 1 135 ? 13.810 0.078 -17.835 1.00 86.50 135 GLU A CA 1
ATOM 1082 C C . GLU A 1 135 ? 12.606 0.333 -18.748 1.00 86.50 135 GLU A C 1
ATOM 1084 O O . GLU A 1 135 ? 12.032 1.424 -18.784 1.00 86.50 135 GLU A O 1
ATOM 1089 N N . GLU A 1 136 ? 12.179 -0.710 -19.459 1.00 90.50 136 GLU A N 1
ATOM 1090 C CA . GLU A 1 136 ? 10.958 -0.661 -20.257 1.00 90.50 136 GLU A CA 1
ATOM 1091 C C . GLU A 1 136 ? 9.719 -0.578 -19.359 1.00 90.50 136 GLU A C 1
ATOM 1093 O O . GLU A 1 136 ? 9.557 -1.349 -18.410 1.00 90.50 136 GLU A O 1
ATOM 1098 N N . LEU A 1 137 ? 8.803 0.337 -19.692 1.00 89.94 137 LEU A N 1
ATOM 1099 C CA . LEU A 1 137 ? 7.617 0.601 -18.875 1.00 89.94 137 LEU A CA 1
ATOM 1100 C C . LEU A 1 137 ? 6.714 -0.630 -18.714 1.00 89.94 137 LEU A C 1
ATOM 1102 O O . LEU A 1 137 ? 6.135 -0.815 -17.648 1.00 89.94 137 LEU A O 1
ATOM 1106 N N . GLU A 1 138 ? 6.611 -1.476 -19.740 1.00 92.38 138 GLU A N 1
ATOM 1107 C CA . GLU A 1 138 ? 5.805 -2.701 -19.678 1.00 92.38 138 GLU A CA 1
ATOM 1108 C C . GLU A 1 138 ? 6.376 -3.709 -18.675 1.00 92.38 138 GLU A C 1
ATOM 1110 O O . GLU A 1 138 ? 5.621 -4.295 -17.900 1.00 92.38 138 GLU A O 1
ATOM 1115 N N . THR A 1 139 ? 7.703 -3.837 -18.601 1.00 93.81 139 THR A N 1
ATOM 1116 C CA . THR A 1 139 ? 8.384 -4.655 -17.585 1.00 93.81 139 THR A CA 1
ATOM 1117 C C . THR A 1 139 ? 8.139 -4.097 -16.185 1.00 93.81 139 THR A C 1
ATOM 1119 O O . THR A 1 139 ? 7.759 -4.835 -15.277 1.00 93.81 139 THR A O 1
ATOM 1122 N N . ILE A 1 140 ? 8.262 -2.774 -16.015 1.00 92.50 140 ILE A N 1
ATOM 1123 C CA . ILE A 1 140 ? 7.953 -2.102 -14.744 1.00 92.50 140 ILE A CA 1
ATOM 1124 C C . ILE A 1 140 ? 6.495 -2.366 -14.336 1.00 92.50 140 ILE A C 1
ATOM 1126 O O . ILE A 1 140 ? 6.234 -2.719 -13.186 1.00 92.50 140 ILE A O 1
ATOM 1130 N N . LYS A 1 141 ? 5.544 -2.227 -15.271 1.00 94.81 141 LYS A N 1
ATOM 1131 C CA . LYS A 1 141 ? 4.112 -2.458 -15.037 1.00 94.81 141 LYS A CA 1
ATOM 1132 C C . LYS A 1 141 ? 3.834 -3.907 -14.638 1.00 94.81 141 LYS A C 1
ATOM 1134 O O . LYS A 1 141 ? 3.109 -4.132 -13.667 1.00 94.81 141 LYS A O 1
ATOM 1139 N N . ALA A 1 142 ? 4.390 -4.872 -15.368 1.00 95.06 142 ALA A N 1
ATOM 1140 C CA . ALA A 1 142 ? 4.204 -6.294 -15.097 1.00 95.06 142 ALA A CA 1
ATOM 1141 C C . ALA A 1 142 ? 4.711 -6.667 -13.697 1.00 95.06 142 ALA A C 1
ATOM 1143 O O . ALA A 1 142 ? 3.973 -7.269 -12.913 1.00 95.06 142 ALA A O 1
ATOM 1144 N N . ASP A 1 143 ? 5.919 -6.226 -13.352 1.00 95.50 143 ASP A N 1
ATOM 1145 C CA . ASP A 1 143 ? 6.535 -6.557 -12.073 1.00 95.50 143 ASP A CA 1
ATOM 1146 C C . ASP A 1 143 ? 5.852 -5.852 -10.894 1.00 95.50 143 ASP A C 1
ATOM 1148 O O . ASP A 1 143 ? 5.609 -6.483 -9.868 1.00 95.50 143 ASP A O 1
ATOM 1152 N N . ILE A 1 144 ? 5.481 -4.569 -11.034 1.00 94.88 144 ILE A N 1
ATOM 1153 C CA . ILE A 1 144 ? 4.697 -3.858 -10.009 1.00 94.88 144 ILE A CA 1
ATOM 1154 C C . ILE A 1 144 ? 3.384 -4.597 -9.742 1.00 94.88 144 ILE A C 1
ATOM 1156 O O . ILE A 1 144 ? 3.061 -4.858 -8.585 1.00 94.88 144 ILE A O 1
ATOM 1160 N N . ASN A 1 145 ? 2.641 -4.963 -10.791 1.00 95.38 145 ASN A N 1
ATOM 1161 C CA . ASN A 1 145 ? 1.366 -5.663 -10.636 1.00 95.38 145 ASN A CA 1
ATOM 1162 C C . ASN A 1 145 ? 1.543 -7.029 -9.965 1.00 95.38 145 ASN A C 1
ATOM 1164 O O . ASN A 1 145 ? 0.780 -7.365 -9.061 1.00 95.38 145 ASN A O 1
ATOM 1168 N N . SER A 1 146 ? 2.546 -7.799 -10.394 1.00 96.56 146 SER A N 1
ATOM 1169 C CA . SER A 1 146 ? 2.853 -9.117 -9.832 1.00 96.56 146 SER A CA 1
ATOM 1170 C C . SER A 1 146 ? 3.185 -9.024 -8.340 1.00 96.56 146 SER A C 1
ATOM 1172 O O . SER A 1 146 ? 2.550 -9.685 -7.514 1.00 96.56 146 SER A O 1
ATOM 1174 N N . THR A 1 147 ? 4.105 -8.129 -7.969 1.00 96.81 147 THR A N 1
ATOM 1175 C CA . THR A 1 147 ? 4.524 -7.959 -6.574 1.00 96.81 147 THR A CA 1
ATOM 1176 C C . THR A 1 147 ? 3.405 -7.391 -5.704 1.00 96.81 147 THR A C 1
ATOM 1178 O O . THR A 1 147 ? 3.204 -7.872 -4.591 1.00 96.81 147 THR A O 1
ATOM 1181 N N . LEU A 1 148 ? 2.631 -6.413 -6.193 1.00 96.00 148 LEU A N 1
ATOM 1182 C CA . LEU A 1 148 ? 1.486 -5.874 -5.450 1.00 96.00 148 LEU A CA 1
ATOM 1183 C C . LEU A 1 148 ? 0.412 -6.935 -5.200 1.00 96.00 148 LEU A C 1
ATOM 1185 O O . LEU A 1 148 ? -0.120 -6.995 -4.094 1.00 96.00 148 LEU A O 1
ATOM 1189 N N . ASN A 1 149 ? 0.118 -7.786 -6.188 1.00 95.81 149 ASN A N 1
ATOM 1190 C CA . ASN A 1 149 ? -0.809 -8.902 -5.998 1.00 95.81 149 ASN A CA 1
ATOM 1191 C C . ASN A 1 149 ? -0.280 -9.870 -4.934 1.00 95.81 149 ASN A C 1
ATOM 1193 O O . ASN A 1 149 ? -1.011 -10.196 -4.006 1.00 95.81 149 ASN A O 1
ATOM 1197 N N . SER A 1 150 ? 1.001 -10.252 -5.007 1.00 96.44 150 SER A N 1
ATOM 1198 C CA . SER A 1 150 ? 1.619 -11.136 -4.011 1.00 96.44 150 SER A CA 1
ATOM 1199 C C . SER A 1 150 ? 1.559 -10.556 -2.596 1.00 96.44 150 SER A C 1
ATOM 1201 O O . SER A 1 150 ? 1.218 -11.276 -1.658 1.00 96.44 150 SER A O 1
ATOM 1203 N N . ILE A 1 151 ? 1.867 -9.265 -2.433 1.00 96.69 151 ILE A N 1
ATOM 1204 C CA . ILE A 1 151 ? 1.810 -8.589 -1.130 1.00 96.69 151 ILE A CA 1
ATOM 1205 C C . ILE A 1 151 ? 0.368 -8.534 -0.623 1.00 96.69 151 ILE A C 1
ATOM 1207 O O . ILE A 1 151 ? 0.124 -8.820 0.546 1.00 96.69 151 ILE A O 1
ATOM 1211 N N . LEU A 1 152 ? -0.597 -8.189 -1.479 1.00 94.31 152 LEU A N 1
ATOM 1212 C CA . LEU A 1 152 ? -2.002 -8.112 -1.083 1.00 94.31 152 LEU A CA 1
ATOM 1213 C C . LEU A 1 152 ? -2.546 -9.483 -0.661 1.00 94.31 152 LEU A C 1
ATOM 1215 O O . LEU A 1 152 ? -3.184 -9.600 0.381 1.00 94.31 152 LEU A O 1
ATOM 1219 N N . GLU A 1 153 ? -2.276 -10.516 -1.455 1.00 93.62 153 GLU A N 1
ATOM 1220 C CA . GLU A 1 153 ? -2.867 -11.850 -1.306 1.00 93.62 153 GLU A CA 1
ATOM 1221 C C . GLU A 1 153 ? -2.186 -12.698 -0.226 1.00 93.62 153 GLU A C 1
ATOM 1223 O O . GLU A 1 153 ? -2.788 -13.644 0.278 1.00 93.62 153 GLU A O 1
ATOM 1228 N N . ASN A 1 154 ? -0.957 -12.355 0.168 1.00 93.44 154 ASN A N 1
ATOM 1229 C CA . ASN A 1 154 ? -0.223 -13.097 1.190 1.00 93.44 154 ASN A CA 1
ATOM 1230 C C . ASN A 1 154 ? 0.096 -12.218 2.396 1.00 93.44 154 ASN A C 1
ATOM 1232 O O . ASN A 1 154 ? -0.374 -12.481 3.503 1.00 93.44 154 ASN A O 1
ATOM 1236 N N . ASP A 1 155 ? 0.883 -11.164 2.201 1.00 94.12 155 ASP A N 1
ATOM 1237 C CA . ASP A 1 155 ? 1.486 -10.441 3.317 1.00 94.12 155 ASP A CA 1
ATOM 1238 C C . ASP A 1 155 ? 0.489 -9.550 4.058 1.00 94.12 155 ASP A C 1
ATOM 1240 O O . ASP A 1 155 ? 0.469 -9.551 5.288 1.00 94.12 155 ASP A O 1
ATOM 1244 N N . ILE A 1 156 ? -0.361 -8.820 3.331 1.00 92.19 156 ILE A N 1
ATOM 1245 C CA . ILE A 1 156 ? -1.418 -7.986 3.914 1.00 92.19 156 ILE A CA 1
ATOM 1246 C C . ILE A 1 156 ? -2.427 -8.864 4.647 1.00 92.19 156 ILE A C 1
ATOM 1248 O O . ILE A 1 156 ? -2.713 -8.604 5.813 1.00 92.19 156 ILE A O 1
ATOM 1252 N N . ILE A 1 157 ? -2.901 -9.945 4.019 1.00 88.44 157 ILE A N 1
ATOM 1253 C CA . ILE A 1 157 ? -3.845 -10.876 4.652 1.00 88.44 157 ILE A CA 1
ATOM 1254 C C . ILE A 1 157 ? -3.246 -11.498 5.921 1.00 88.44 157 ILE A C 1
ATOM 1256 O O . ILE A 1 157 ? -3.928 -11.578 6.948 1.00 88.44 157 ILE A O 1
ATOM 1260 N N . ASN A 1 158 ? -1.977 -11.916 5.885 1.00 90.62 158 ASN A N 1
ATOM 1261 C CA . ASN A 1 158 ? -1.297 -12.464 7.058 1.00 90.62 158 ASN A CA 1
ATOM 1262 C C . ASN A 1 158 ? -1.121 -11.403 8.151 1.00 90.62 158 ASN A C 1
ATOM 1264 O O . ASN A 1 158 ? -1.454 -11.666 9.305 1.00 90.62 158 ASN A O 1
ATOM 1268 N N . PHE A 1 159 ? -0.679 -10.195 7.793 1.00 89.25 159 PHE A N 1
ATOM 1269 C CA . PHE A 1 159 ? -0.525 -9.077 8.722 1.00 89.25 159 PHE A CA 1
ATOM 1270 C C . PHE A 1 159 ? -1.846 -8.725 9.416 1.00 89.25 159 PHE A C 1
ATOM 1272 O O . PHE A 1 159 ? -1.913 -8.624 10.643 1.00 89.25 159 PHE A O 1
ATOM 1279 N N . GLU A 1 160 ? -2.925 -8.608 8.646 1.00 88.62 160 GLU A N 1
ATOM 1280 C CA . GLU A 1 160 ? -4.263 -8.366 9.172 1.00 88.62 160 GLU A CA 1
ATOM 1281 C C . GLU A 1 160 ? -4.717 -9.487 10.108 1.00 88.62 160 GLU A C 1
ATOM 1283 O O . GLU A 1 160 ? -5.260 -9.224 11.181 1.00 88.62 160 GLU A O 1
ATOM 1288 N N . ARG A 1 161 ? -4.489 -10.748 9.728 1.00 85.25 161 ARG A N 1
ATOM 1289 C CA . ARG A 1 161 ? -4.884 -11.912 10.527 1.00 85.25 161 ARG A CA 1
ATOM 1290 C C . ARG A 1 161 ? -4.115 -12.020 11.840 1.00 85.25 161 ARG A C 1
ATOM 1292 O O . ARG A 1 161 ? -4.720 -12.380 12.845 1.00 85.25 161 ARG A O 1
ATOM 1299 N N . GLU A 1 162 ? -2.813 -11.773 11.821 1.00 81.75 162 GLU A N 1
ATOM 1300 C CA . GLU A 1 162 ? -1.925 -12.032 12.959 1.00 81.75 162 GLU A CA 1
ATOM 1301 C C . GLU A 1 162 ? -1.853 -10.862 13.931 1.00 81.75 162 GLU A C 1
ATOM 1303 O O . GLU A 1 162 ? -1.736 -11.082 15.134 1.00 81.75 162 GLU A O 1
ATOM 1308 N N . PHE A 1 163 ? -1.979 -9.633 13.434 1.00 76.81 163 PHE A N 1
ATOM 1309 C CA . PHE A 1 163 ? -1.805 -8.445 14.263 1.00 76.81 163 PHE A CA 1
ATOM 1310 C C . PHE A 1 163 ? -3.107 -7.693 14.473 1.00 76.81 163 PHE A C 1
ATOM 1312 O O . PHE A 1 163 ? -3.418 -7.319 15.599 1.00 76.81 163 PHE A O 1
ATOM 1319 N N . LEU A 1 164 ? -3.911 -7.504 13.429 1.00 73.38 164 LEU A N 1
ATOM 1320 C CA . LEU A 1 164 ? -5.068 -6.618 13.524 1.00 73.38 164 LEU A CA 1
ATOM 1321 C C . LEU A 1 164 ? -6.337 -7.326 14.029 1.00 73.38 164 LEU A C 1
ATOM 1323 O O . LEU A 1 164 ? -7.024 -6.811 14.911 1.00 73.38 164 LEU A O 1
ATOM 1327 N N . LYS A 1 165 ? -6.627 -8.545 13.559 1.00 68.31 165 LYS A N 1
ATOM 1328 C CA . LYS A 1 165 ? -7.799 -9.325 14.005 1.00 68.31 165 LYS A CA 1
ATOM 1329 C C . LYS A 1 165 ? -7.783 -9.703 15.494 1.00 68.31 165 LYS A C 1
ATOM 1331 O O . LYS A 1 165 ? -8.845 -9.653 16.114 1.00 68.31 165 LYS A O 1
ATOM 1336 N N . PRO A 1 166 ? -6.648 -10.068 16.120 1.00 65.94 166 PRO A N 1
ATOM 1337 C CA . PRO A 1 166 ? -6.626 -10.353 17.556 1.00 65.94 166 PRO A CA 1
ATOM 1338 C C . PRO A 1 166 ? -6.903 -9.119 18.417 1.00 65.94 166 PRO A C 1
ATOM 1340 O O . PRO A 1 166 ? -7.375 -9.255 19.542 1.00 65.94 166 PRO A O 1
ATOM 1343 N N . ILE A 1 167 ? -6.629 -7.923 17.891 1.00 66.00 167 ILE A N 1
ATOM 1344 C CA . ILE A 1 167 ? -6.903 -6.654 18.570 1.00 66.00 167 ILE A CA 1
ATOM 1345 C C . ILE A 1 167 ? -8.401 -6.329 18.524 1.00 66.00 167 ILE A C 1
ATOM 1347 O O . ILE A 1 167 ? -8.937 -5.822 19.504 1.00 66.00 167 ILE A O 1
ATOM 1351 N N . LEU A 1 168 ? -9.096 -6.706 17.446 1.00 61.97 168 LEU A N 1
ATOM 1352 C CA . LEU A 1 168 ? -10.560 -6.628 17.362 1.00 61.97 168 LEU A CA 1
ATOM 1353 C C . LEU A 1 168 ? -11.243 -7.542 18.390 1.00 61.97 168 LEU A C 1
ATOM 1355 O O . LEU A 1 168 ? -12.092 -7.086 19.142 1.00 61.97 168 LEU A O 1
ATOM 1359 N N . LYS A 1 169 ? -10.802 -8.804 18.501 1.00 58.25 169 LYS A N 1
ATOM 1360 C CA . LYS A 1 169 ? -11.388 -9.793 19.432 1.00 58.25 169 LYS A CA 1
ATOM 1361 C C . LYS A 1 169 ? -11.190 -9.487 20.920 1.00 58.25 169 LYS A C 1
ATOM 1363 O O . LYS A 1 169 ? -11.832 -10.113 21.750 1.00 58.25 169 LYS A O 1
ATOM 1368 N N . LYS A 1 1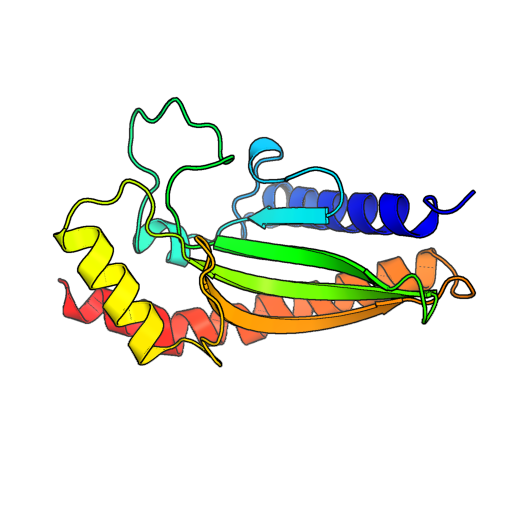70 ? -10.250 -8.607 21.276 1.00 52.22 170 LYS A N 1
ATOM 1369 C CA . LYS A 1 170 ? -10.011 -8.197 22.672 1.00 52.22 170 LYS A CA 1
ATOM 1370 C C . LYS A 1 170 ? -10.874 -7.010 23.111 1.00 52.22 170 LYS A C 1
ATOM 1372 O O . LYS A 1 170 ? -10.857 -6.690 24.294 1.00 52.22 170 LYS A O 1
ATOM 1377 N N . ASN A 1 171 ? -11.559 -6.354 22.171 1.00 46.19 171 ASN A N 1
ATOM 1378 C CA . ASN A 1 171 ? -12.400 -5.181 22.415 1.00 46.19 171 ASN A CA 1
ATOM 1379 C C . ASN A 1 171 ? -13.907 -5.469 22.227 1.00 46.19 171 ASN A C 1
ATOM 1381 O O . ASN A 1 171 ? -14.704 -4.536 22.308 1.00 46.19 171 ASN A O 1
ATOM 1385 N N . GLU A 1 172 ? -14.279 -6.730 21.972 1.00 46.47 172 GLU A N 1
ATOM 1386 C CA . GLU A 1 172 ? -15.646 -7.272 22.102 1.00 46.47 172 GLU A CA 1
ATOM 1387 C C . GLU A 1 172 ? -15.868 -7.796 23.528 1.00 46.47 172 GLU A C 1
ATOM 1389 O O . GLU A 1 172 ? -16.980 -7.585 24.064 1.00 46.47 172 GLU A O 1
#

Organism: NCBI:txid1121326

pLDDT: mean 78.41, std 15.43, range [38.41, 96.81]

Sequence (172 aa):
MINDLYSKIGSILKEWCK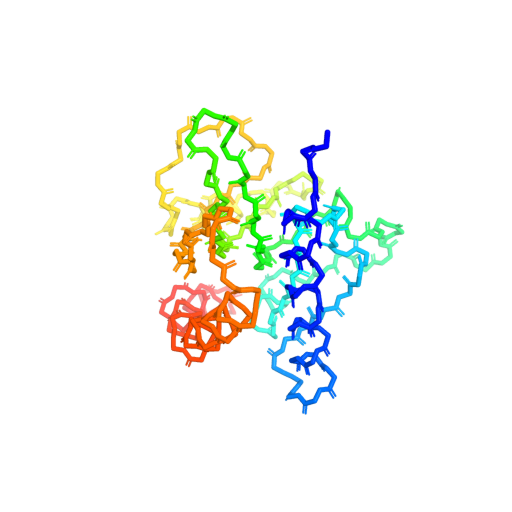NRASKNGDINYSPNNSEGDRFIGFSTQVIESILPPLEGSKIKWKRGVYILYQIDSKFDHKTRVDTVNISCVINNVGLSPSGKEFCEFLITTVGEDIKENWITKKLKTWNVRKCTENEELETIKADINSTLNSILENDIINFEREFLKPILKKNE

Foldseek 3Di:
DPPDVLLLQLVLVVVLQVCCCPPVVQKAADPLLADHSFKGKIAGPLQCVQPPFPPPPPPRNPDGWGFIKIWGWDQDPVVQKTWTKIFGKGACPPPDPVSNVVSVVLCVQQFDDPPDPDSMGTRDMDTQDIDHPPDDSVVVSVSSSVSVCVCSVPVVVCCSVPRRVVSVVVVD

Radius of gyration: 16.45 Å; chains: 1; bounding box: 41×30×44 Å

Secondary structure (DSSP, 8-state):
---HHHHHHHHHHHHHHHHIIIII-SSEEEEEEEETTTEEEEE-HHHHHHS---TT----TTSS---EEEEEEEEETTTTEEEEEEEEEEE-TT--HHHHHHHHHHHHHH-S------SEEEEEEEEEEEEETTS-HHHHHHHHHHHHHHIIIIIIHHHIIIIIHHHHTT--